Protein AF-A0A2U8W0W4-F1 (afdb_monomer)

Foldseek 3Di:
DDPPPPPPQALVSLLVLLVVLQVQLVVLQVVLVVCVVVVNNVSSVVSNVSSVVSNVSSVVSNVVSVVVVVVVVPDDD

Mean predicted aligned error: 7.32 Å

pLDDT: mean 87.14, std 17.09, range [35.22, 98.56]

Secondary structure (DSSP, 8-state):
----------HHHHHHHHHHHHHHHHHHHHHHHHHHHTT-HHHHHHHHHHHHHHHHHHHHHHHHHHHHHHHHHTS--

Radius of gyration: 17.34 Å; Cα contacts (8 Å, |Δi|>4): 62; chains: 1; bounding box: 36×20×52 Å

Organism: NCBI:txid2202825

Nearest PDB structures (foldseek):
  6tz5-assembly1_AA  TM=9.426E-01  e=5.163E-01  Homo sapiens
  6tz4-assembly1_JB  TM=9.560E-01  e=6.879E-01  Homo sapiens
  9eon-assembly1_A  TM=9.556E-01  e=4.843E+00  Synechocystis sp. PCC 6803
  3k1s-assembly1_A  TM=8.202E-01  e=3.635E+00  Bacillus anthracis
  9eom-assembly1_A-2  TM=9.503E-01  e=5.753E+00  Synechocystis sp. PCC 6803

Solvent-accessible surface area (backbone atoms only — not comparable to full-atom values): 4078 Å² total; per-residue (Å²): 135,84,83,81,66,81,79,78,68,49,50,70,54,26,46,54,52,18,52,52,26,39,52,51,18,51,52,28,43,52,51,18,52,51,32,45,77,73,71,36,55,69,62,15,50,56,29,42,54,52,16,52,50,26,44,53,50,18,53,51,30,44,53,51,25,52,51,51,54,50,56,61,70,68,54,82,132

Sequence (77 aa):
MILEAPVKIASANRIVVASLAEAMADELTAAAHAHRQEGWPETADGLLDQARHHRVQAIRLRAQAGAEDYMRAARPR

Structure (mmCIF, N/CA/C/O backbone):
data_AF-A0A2U8W0W4-F1
#
_entry.id   AF-A0A2U8W0W4-F1
#
loop_
_atom_site.group_PDB
_atom_site.id
_atom_site.type_symbol
_atom_site.label_atom_id
_atom_site.label_alt_id
_atom_site.label_comp_id
_atom_site.label_asym_id
_atom_site.label_entity_id
_atom_site.label_seq_id
_atom_site.pdbx_PDB_ins_code
_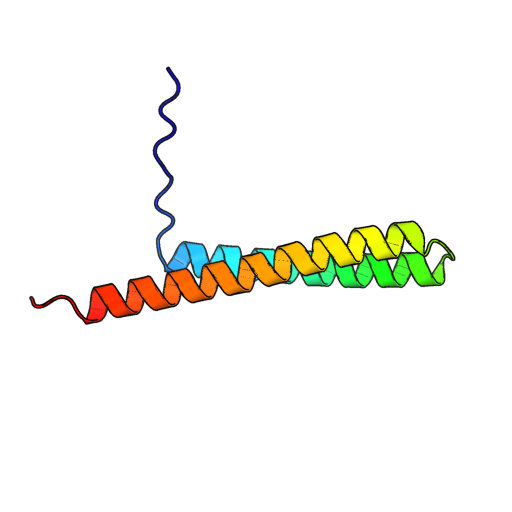atom_site.Cartn_x
_atom_site.Cartn_y
_atom_site.Cartn_z
_atom_site.occupancy
_atom_site.B_iso_or_equiv
_atom_site.auth_seq_id
_atom_site.auth_comp_id
_atom_site.auth_asym_id
_atom_site.auth_atom_id
_atom_site.pdbx_PDB_model_num
ATOM 1 N N . MET A 1 1 ? -15.810 18.462 -25.272 1.00 35.22 1 MET A N 1
ATOM 2 C CA . MET A 1 1 ? -14.938 17.271 -25.361 1.00 35.22 1 MET A CA 1
ATOM 3 C C . MET A 1 1 ? -13.712 17.540 -24.513 1.00 35.22 1 MET A C 1
ATOM 5 O O . MET A 1 1 ? -12.887 18.349 -24.912 1.00 35.22 1 MET A O 1
ATOM 9 N N . ILE A 1 2 ? -13.642 16.961 -23.314 1.00 40.94 2 ILE A N 1
ATOM 10 C CA . ILE A 1 2 ? -12.439 17.042 -22.480 1.00 40.94 2 ILE A CA 1
ATOM 11 C C . ILE A 1 2 ? -11.507 15.942 -22.985 1.00 40.94 2 ILE A C 1
ATOM 13 O O . ILE A 1 2 ? -11.873 14.770 -22.992 1.00 40.94 2 ILE A O 1
ATOM 17 N N . LEU A 1 3 ? -10.350 16.346 -23.503 1.00 40.62 3 LEU A N 1
ATOM 18 C CA . LEU A 1 3 ? -9.276 15.447 -23.896 1.00 40.62 3 LEU A CA 1
ATOM 19 C C . LEU A 1 3 ? -8.684 14.841 -22.619 1.00 40.62 3 LEU A C 1
ATOM 21 O O . LEU A 1 3 ? -7.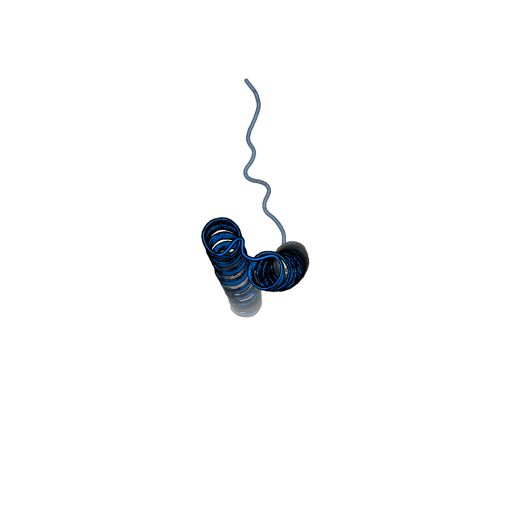803 15.439 -22.006 1.00 40.62 3 LEU A O 1
ATOM 25 N N . GLU A 1 4 ? -9.150 13.659 -22.217 1.00 43.53 4 GLU A N 1
ATOM 26 C CA . GLU A 1 4 ? -8.390 12.801 -21.306 1.00 43.53 4 GLU A CA 1
ATOM 27 C C . GLU A 1 4 ? -7.193 12.233 -22.074 1.00 43.53 4 GLU A C 1
ATOM 29 O O . GLU A 1 4 ? -7.185 11.100 -22.553 1.00 43.53 4 GLU A O 1
ATOM 34 N N . ALA A 1 5 ? -6.172 13.068 -22.265 1.00 42.78 5 ALA A N 1
ATOM 35 C CA . ALA A 1 5 ? -4.870 12.570 -22.659 1.00 42.78 5 ALA A CA 1
ATOM 36 C C . ALA A 1 5 ? -4.350 11.724 -21.486 1.00 42.78 5 ALA A C 1
AT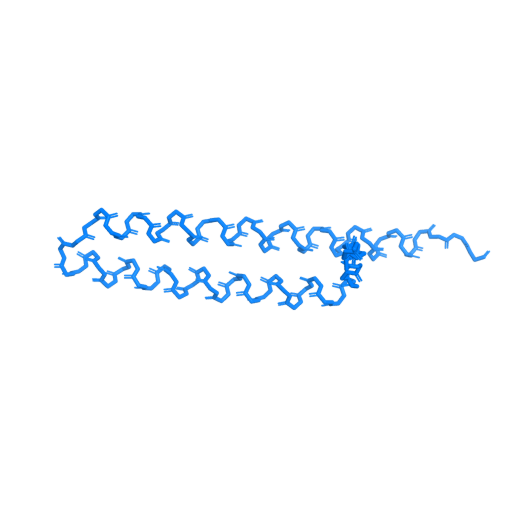OM 38 O O . ALA A 1 5 ? -4.261 12.249 -20.372 1.00 42.78 5 ALA A O 1
ATOM 39 N N . PRO A 1 6 ? -4.009 10.436 -21.685 1.00 48.34 6 PRO A N 1
ATOM 40 C CA . PRO A 1 6 ? -3.433 9.636 -20.619 1.00 48.34 6 PRO A CA 1
ATOM 41 C C . PRO A 1 6 ? -2.142 10.329 -20.198 1.00 48.34 6 PRO A C 1
ATOM 43 O O . PRO A 1 6 ? -1.195 10.421 -20.985 1.00 48.34 6 PRO A O 1
ATOM 46 N N . VAL A 1 7 ? -2.126 10.873 -18.979 1.00 53.19 7 VAL A N 1
ATOM 47 C CA . VAL A 1 7 ? -0.938 11.497 -18.406 1.00 53.19 7 VAL A CA 1
ATOM 48 C C . VAL A 1 7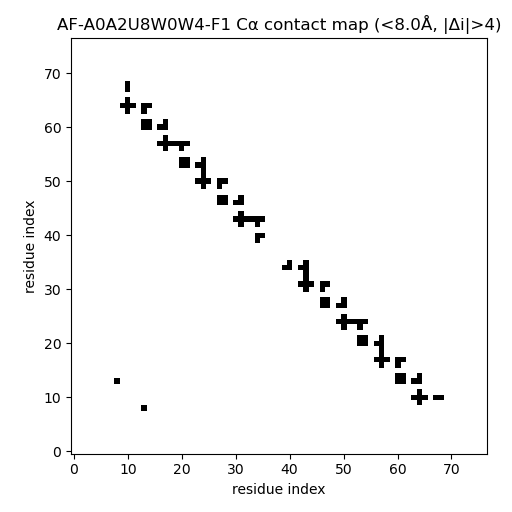 ? 0.129 10.412 -18.382 1.00 53.19 7 VAL A C 1
ATOM 50 O O . VAL A 1 7 ? 0.094 9.494 -17.564 1.00 53.19 7 VAL A O 1
ATOM 53 N N . LYS A 1 8 ? 1.062 10.471 -19.336 1.00 52.38 8 LYS A N 1
ATOM 54 C CA . LYS A 1 8 ? 2.252 9.626 -19.348 1.00 52.38 8 LYS A CA 1
ATOM 55 C C . LYS A 1 8 ? 3.140 10.116 -18.217 1.00 52.38 8 LYS A C 1
ATOM 57 O O . LYS A 1 8 ? 4.000 10.972 -18.399 1.00 52.38 8 LYS A O 1
ATOM 62 N N . ILE A 1 9 ? 2.863 9.609 -17.024 1.00 57.00 9 ILE A N 1
ATOM 63 C CA . ILE A 1 9 ? 3.694 9.799 -15.845 1.00 57.00 9 ILE A CA 1
ATOM 64 C C . ILE A 1 9 ? 5.056 9.184 -16.186 1.00 57.00 9 ILE A C 1
ATOM 66 O O . ILE A 1 9 ? 5.142 7.982 -16.404 1.00 57.00 9 ILE A O 1
ATOM 70 N N . ALA A 1 10 ? 6.103 10.004 -16.299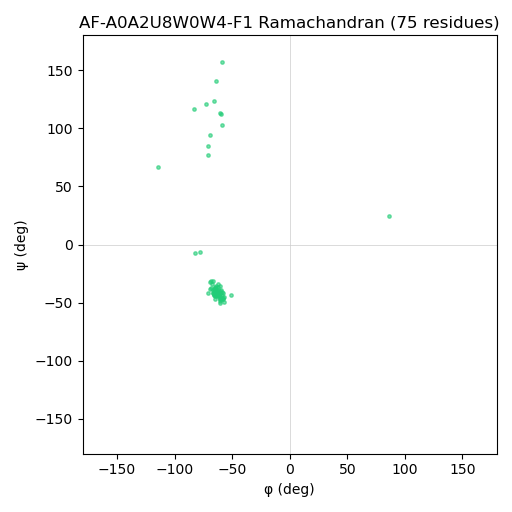 1.00 65.94 10 ALA A N 1
ATOM 71 C CA . ALA A 1 10 ? 7.465 9.520 -16.534 1.00 65.94 10 ALA A CA 1
ATOM 72 C C . ALA A 1 10 ? 7.919 8.571 -15.403 1.00 65.94 10 ALA A C 1
ATOM 74 O O . ALA A 1 10 ? 7.401 8.667 -14.288 1.00 65.94 10 ALA A O 1
ATOM 75 N N . SER A 1 11 ? 8.897 7.686 -15.645 1.00 69.44 11 SER A N 1
ATOM 76 C CA . SER A 1 11 ? 9.366 6.708 -14.641 1.00 69.44 11 SER A CA 1
ATOM 77 C C . SER A 1 11 ? 9.719 7.350 -13.290 1.00 69.44 11 SER A C 1
ATOM 79 O O . SER A 1 11 ? 9.242 6.888 -12.254 1.00 69.44 11 SER A O 1
ATOM 81 N N . ALA A 1 12 ? 10.415 8.494 -13.297 1.00 71.94 12 ALA A N 1
ATOM 82 C CA . ALA A 1 12 ? 10.708 9.285 -12.095 1.00 71.94 12 ALA A CA 1
ATOM 83 C C . ALA A 1 12 ? 9.440 9.727 -11.338 1.00 71.94 12 ALA A C 1
ATOM 85 O O . ALA A 1 12 ? 9.368 9.608 -10.116 1.00 71.94 12 ALA A O 1
ATOM 86 N N . ASN A 1 13 ? 8.404 10.162 -12.059 1.00 84.56 13 ASN A N 1
ATOM 87 C CA . ASN A 1 13 ? 7.135 10.543 -11.446 1.00 84.56 13 ASN A CA 1
ATOM 88 C C . ASN A 1 13 ? 6.407 9.318 -10.862 1.00 84.56 13 ASN A C 1
ATOM 90 O O . ASN A 1 13 ? 5.754 9.447 -9.833 1.00 84.56 13 ASN A O 1
ATOM 94 N N . ARG A 1 14 ? 6.550 8.115 -11.441 1.00 86.38 14 ARG A N 1
ATOM 95 C CA . ARG A 1 14 ? 5.972 6.890 -10.854 1.00 86.38 14 ARG A CA 1
ATOM 96 C C . ARG A 1 14 ? 6.648 6.483 -9.553 1.00 86.38 14 ARG A C 1
ATOM 98 O O . ARG A 1 14 ? 5.947 6.042 -8.650 1.00 86.38 14 ARG A O 1
ATOM 105 N N . ILE A 1 15 ? 7.965 6.652 -9.433 1.00 92.19 15 ILE A N 1
ATOM 106 C CA . ILE A 1 15 ? 8.673 6.402 -8.169 1.00 92.19 15 ILE A CA 1
ATOM 107 C C . ILE A 1 15 ? 8.183 7.360 -7.080 1.00 92.19 15 ILE A C 1
ATOM 109 O O . ILE A 1 15 ? 7.883 6.914 -5.977 1.00 92.19 15 ILE A O 1
ATOM 113 N N . VAL A 1 16 ? 8.012 8.648 -7.397 1.00 94.19 16 VAL A N 1
ATOM 114 C CA . VAL A 1 16 ? 7.458 9.630 -6.449 1.00 94.19 16 VAL A CA 1
ATOM 115 C C . VAL A 1 16 ? 6.036 9.254 -6.021 1.00 94.19 16 VAL A C 1
ATOM 117 O O . VAL A 1 16 ? 5.741 9.233 -4.828 1.00 94.19 16 VAL A O 1
ATOM 120 N N . VAL A 1 17 ? 5.163 8.896 -6.969 1.00 94.19 17 VAL A N 1
ATOM 121 C CA . VAL A 1 17 ? 3.787 8.466 -6.659 1.00 94.19 17 VAL A CA 1
ATOM 122 C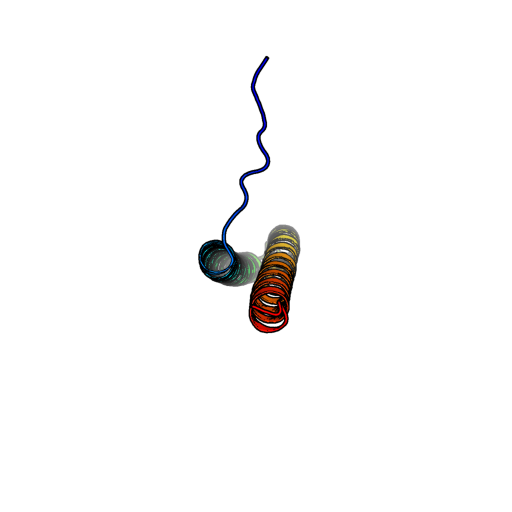 C . VAL A 1 17 ? 3.790 7.172 -5.832 1.00 94.19 17 VAL A C 1
ATOM 124 O O . VAL A 1 17 ? 2.967 7.021 -4.933 1.00 94.19 17 VAL A O 1
ATOM 127 N N . ALA A 1 18 ? 4.732 6.256 -6.075 1.00 95.75 18 ALA A N 1
ATOM 128 C CA . ALA A 1 18 ? 4.873 5.040 -5.280 1.00 95.75 18 ALA A CA 1
ATOM 129 C C . ALA A 1 18 ? 5.275 5.332 -3.828 1.00 95.75 18 ALA A C 1
ATOM 131 O O . ALA A 1 18 ? 4.758 4.684 -2.921 1.00 95.75 18 ALA A O 1
ATOM 132 N N . SER A 1 19 ? 6.164 6.303 -3.600 1.00 96.44 19 SER A N 1
ATOM 133 C CA . SER A 1 19 ? 6.533 6.747 -2.250 1.00 96.44 19 SER A CA 1
ATOM 134 C C . SER A 1 19 ? 5.363 7.422 -1.531 1.00 96.44 19 SER A C 1
ATOM 136 O O . SER A 1 19 ? 5.150 7.177 -0.349 1.00 96.44 19 SER A O 1
ATOM 138 N N . LEU A 1 20 ? 4.562 8.224 -2.241 1.00 97.19 20 LEU A N 1
ATOM 139 C CA . LEU A 1 20 ? 3.353 8.823 -1.668 1.00 97.19 20 LEU A CA 1
ATOM 140 C C . LEU A 1 20 ? 2.322 7.754 -1.279 1.00 97.19 20 LEU A C 1
ATOM 142 O O . LEU A 1 20 ? 1.727 7.828 -0.208 1.00 97.19 20 LEU A O 1
ATOM 146 N N . ALA A 1 21 ? 2.129 6.742 -2.127 1.00 97.12 21 ALA A N 1
ATOM 147 C CA . ALA A 1 21 ? 1.245 5.624 -1.817 1.00 97.12 21 ALA A CA 1
ATOM 148 C C . ALA A 1 21 ? 1.717 4.828 -0.585 1.00 97.12 21 ALA A C 1
ATOM 150 O O . ALA A 1 21 ? 0.887 4.412 0.217 1.00 97.12 21 ALA A O 1
ATOM 151 N N . GLU A 1 22 ? 3.025 4.649 -0.386 1.00 97.81 22 GLU A N 1
ATOM 152 C CA . GLU A 1 22 ? 3.549 4.044 0.848 1.00 97.81 22 GLU A CA 1
ATOM 153 C C . GLU A 1 22 ? 3.279 4.898 2.082 1.00 97.81 22 GLU A C 1
ATOM 155 O O . GLU A 1 22 ? 2.759 4.371 3.062 1.00 97.81 22 GLU A O 1
ATOM 160 N N . ALA A 1 23 ? 3.545 6.205 2.015 1.00 98.25 23 ALA A N 1
ATOM 161 C CA . ALA A 1 23 ? 3.270 7.115 3.124 1.00 98.25 23 ALA A CA 1
ATOM 162 C C . ALA A 1 23 ? 1.789 7.072 3.541 1.00 98.25 23 ALA A C 1
ATOM 164 O O . ALA A 1 23 ? 1.488 6.907 4.721 1.00 98.25 23 ALA A O 1
ATOM 165 N N . MET A 1 24 ? 0.862 7.098 2.574 1.00 98.19 24 MET A N 1
ATOM 166 C CA . MET A 1 24 ? -0.570 6.944 2.861 1.00 98.19 24 MET A CA 1
ATOM 167 C C . MET A 1 24 ? -0.889 5.593 3.512 1.00 98.19 24 MET A C 1
ATOM 169 O O . MET A 1 24 ? -1.704 5.522 4.427 1.00 98.19 24 MET A O 1
ATOM 173 N N . ALA A 1 25 ? -0.259 4.504 3.065 1.00 98.31 25 ALA A N 1
ATOM 174 C CA . ALA A 1 25 ? -0.482 3.195 3.670 1.00 98.31 25 ALA A CA 1
ATOM 175 C C . ALA A 1 25 ? 0.009 3.122 5.124 1.00 98.31 25 ALA A C 1
ATOM 177 O O . ALA A 1 25 ? -0.626 2.461 5.952 1.00 98.31 25 ALA A O 1
ATOM 178 N N . ASP A 1 26 ? 1.121 3.780 5.437 1.00 98.44 26 ASP A N 1
ATOM 179 C CA . ASP A 1 26 ? 1.667 3.830 6.791 1.00 98.44 26 ASP A CA 1
ATOM 180 C C . ASP A 1 26 ? 0.791 4.695 7.710 1.00 98.44 26 ASP A C 1
ATOM 182 O O . ASP A 1 26 ? 0.464 4.258 8.815 1.00 98.44 26 ASP A O 1
ATOM 186 N N . GLU A 1 27 ? 0.304 5.843 7.227 1.00 98.50 27 GLU A N 1
ATOM 187 C CA . GLU A 1 27 ? -0.673 6.679 7.942 1.00 98.50 27 GLU A CA 1
ATOM 188 C C . GLU A 1 27 ? -1.973 5.917 8.238 1.00 98.50 27 GLU A C 1
ATOM 190 O O . GLU A 1 27 ? -2.439 5.896 9.378 1.00 98.50 27 GLU A O 1
ATOM 195 N N . LEU A 1 28 ? -2.528 5.216 7.245 1.00 98.56 28 LEU A N 1
ATOM 196 C CA . LEU A 1 28 ? -3.735 4.401 7.419 1.00 98.56 28 LEU A CA 1
ATOM 197 C C . LEU A 1 28 ? -3.512 3.235 8.390 1.00 98.56 28 LEU A C 1
ATOM 199 O O . LEU A 1 28 ? -4.392 2.921 9.189 1.00 98.56 28 LEU A O 1
ATOM 203 N N . THR A 1 29 ? -2.330 2.609 8.364 1.00 98.44 29 THR A N 1
ATOM 204 C CA . THR A 1 29 ? -1.976 1.543 9.315 1.00 98.44 29 THR A CA 1
ATOM 205 C C . THR A 1 29 ? -1.896 2.093 10.745 1.00 98.44 29 THR A C 1
ATOM 207 O O . THR A 1 29 ? -2.389 1.456 11.677 1.00 98.44 29 THR A O 1
ATOM 210 N N . ALA A 1 30 ? -1.314 3.282 10.928 1.00 98.31 30 ALA A N 1
ATOM 211 C CA . ALA A 1 30 ? -1.246 3.945 12.228 1.00 98.31 30 ALA A CA 1
ATOM 212 C C . ALA A 1 30 ? -2.643 4.334 12.742 1.00 98.31 30 ALA A C 1
ATOM 214 O O . ALA A 1 30 ? -2.972 4.053 13.895 1.00 98.31 30 ALA A O 1
ATOM 215 N N . ALA A 1 31 ? -3.494 4.896 11.878 1.00 98.00 31 ALA A N 1
ATOM 216 C CA . ALA A 1 31 ? -4.879 5.221 12.212 1.00 98.00 31 ALA A CA 1
ATOM 217 C C . ALA A 1 31 ? -5.686 3.966 12.583 1.00 98.00 31 ALA A C 1
ATOM 219 O O . ALA A 1 31 ? -6.392 3.955 13.590 1.00 98.00 31 ALA A O 1
ATOM 220 N N . ALA A 1 32 ? -5.530 2.870 11.833 1.00 98.19 32 ALA A N 1
ATOM 221 C CA . ALA A 1 32 ? -6.163 1.596 12.161 1.00 98.19 32 ALA A CA 1
ATOM 222 C C . ALA A 1 32 ? -5.753 1.090 13.551 1.00 98.19 32 ALA A C 1
ATOM 224 O O . ALA A 1 32 ? -6.586 0.601 14.315 1.00 98.19 32 ALA A O 1
ATOM 225 N N . HIS A 1 33 ? -4.473 1.231 13.906 1.00 97.56 33 HIS A N 1
ATOM 226 C CA . HIS A 1 33 ? -3.998 0.865 15.235 1.00 97.56 33 HIS A CA 1
ATOM 227 C C . HIS A 1 33 ? -4.657 1.719 16.329 1.00 97.56 33 HIS A C 1
ATOM 229 O O . HIS A 1 33 ? -5.069 1.166 17.354 1.00 97.56 33 HIS A O 1
ATOM 235 N N . ALA A 1 34 ? -4.778 3.033 16.126 1.00 97.69 34 ALA A N 1
ATOM 236 C CA . ALA A 1 34 ? -5.449 3.922 17.073 1.00 97.69 34 ALA A CA 1
ATOM 237 C C . ALA A 1 34 ? -6.919 3.511 17.269 1.00 97.69 34 ALA A C 1
ATOM 239 O O . ALA A 1 34 ? -7.346 3.264 18.395 1.00 97.69 34 ALA A O 1
ATOM 240 N N . HIS A 1 35 ? -7.657 3.278 16.180 1.00 96.50 35 HIS A N 1
ATOM 241 C CA . HIS A 1 35 ? -9.055 2.848 16.261 1.00 96.50 35 HIS A CA 1
ATOM 242 C C . HIS A 1 35 ? -9.244 1.488 16.946 1.00 96.50 35 HIS A C 1
ATOM 244 O O . HIS A 1 35 ? -10.212 1.307 17.684 1.00 96.50 35 HIS A O 1
ATOM 250 N N . ARG A 1 36 ? -8.314 0.533 16.792 1.00 95.56 36 ARG A N 1
ATOM 251 C CA . ARG A 1 36 ? -8.371 -0.713 17.581 1.00 95.56 36 ARG A CA 1
ATOM 252 C C . ARG A 1 36 ? -8.217 -0.463 19.078 1.00 95.56 36 ARG A C 1
ATOM 254 O O . ARG A 1 36 ? -8.911 -1.109 19.857 1.00 95.56 36 ARG A O 1
ATOM 261 N N . GLN A 1 37 ? -7.328 0.446 19.481 1.00 96.19 37 GLN A N 1
ATOM 262 C CA . GLN A 1 37 ? -7.147 0.800 20.895 1.00 96.19 37 GLN A CA 1
ATOM 263 C C . GLN A 1 37 ? -8.375 1.515 21.472 1.00 96.19 37 GLN A C 1
ATOM 265 O O . GLN A 1 37 ? -8.692 1.333 22.643 1.00 96.19 37 GLN A O 1
ATOM 270 N N . GLU A 1 38 ? -9.091 2.269 20.641 1.00 96.12 38 GLU A N 1
ATOM 271 C CA . GLU A 1 38 ? -10.344 2.943 20.999 1.00 96.12 38 GLU A CA 1
ATOM 272 C C . GLU A 1 38 ? -11.559 1.995 21.030 1.00 96.12 38 GLU A C 1
ATOM 274 O O . GLU A 1 38 ? -12.642 2.400 21.449 1.00 96.12 38 GLU A O 1
ATOM 279 N N . GLY A 1 39 ? -11.394 0.730 20.621 1.00 97.06 39 GLY A N 1
ATOM 280 C CA . GLY A 1 39 ? -12.454 -0.283 20.618 1.00 97.06 39 GLY A CA 1
ATOM 281 C C . GLY A 1 39 ? -13.328 -0.281 19.361 1.00 97.06 39 GLY A C 1
ATOM 282 O O . GLY A 1 39 ? -14.478 -0.703 19.428 1.00 97.06 39 GLY A O 1
ATOM 283 N N . TRP A 1 40 ? -12.806 0.216 18.233 1.00 95.94 40 TRP A N 1
ATOM 284 C CA . TRP A 1 40 ? -13.517 0.356 16.953 1.00 95.94 40 TRP A CA 1
ATOM 285 C C . TRP A 1 40 ? -12.892 -0.573 15.893 1.00 95.94 40 TRP A C 1
ATOM 287 O O . TRP A 1 40 ? -12.249 -0.104 14.944 1.00 95.94 40 TRP A O 1
ATOM 297 N N . PRO A 1 41 ? -13.000 -1.905 16.058 1.00 93.75 41 PRO A N 1
ATOM 298 C CA . PRO A 1 41 ? -12.274 -2.862 15.231 1.00 93.75 41 PRO A CA 1
ATOM 299 C C . PRO A 1 41 ? -12.738 -2.874 13.769 1.00 93.75 41 PRO A C 1
ATOM 301 O O . PRO A 1 41 ? -11.896 -3.014 12.887 1.00 93.75 41 PRO A O 1
ATOM 304 N N . GLU A 1 42 ? -14.023 -2.653 13.482 1.00 95.88 42 GLU A N 1
ATOM 305 C CA . GLU A 1 42 ? -14.544 -2.634 12.108 1.00 95.88 42 GLU A CA 1
ATOM 306 C C . GLU A 1 42 ? -13.982 -1.452 11.307 1.00 95.88 42 GLU A C 1
ATOM 308 O O . GLU A 1 42 ? -13.582 -1.602 10.151 1.00 95.88 42 GLU A O 1
ATOM 313 N N . THR A 1 43 ? -13.895 -0.275 11.935 1.00 96.06 43 THR A N 1
ATOM 314 C CA . THR A 1 43 ? -13.267 0.909 11.333 1.00 96.06 43 THR A CA 1
ATOM 315 C C . THR A 1 43 ? -11.786 0.660 11.076 1.00 96.06 43 THR A C 1
ATOM 317 O O . THR A 1 43 ? -11.277 0.992 10.006 1.00 96.06 43 THR A O 1
ATOM 320 N N . ALA A 1 44 ? -11.092 0.037 12.031 1.00 97.69 44 ALA A N 1
ATOM 321 C CA . ALA A 1 44 ? -9.690 -0.313 11.861 1.00 97.69 44 ALA A CA 1
ATOM 322 C C . ALA A 1 44 ? -9.463 -1.287 10.699 1.00 97.69 44 ALA A C 1
ATOM 324 O O . ALA A 1 44 ? -8.523 -1.101 9.928 1.00 97.69 44 ALA A O 1
ATOM 325 N N . ASP A 1 45 ? -10.322 -2.291 10.534 1.00 97.94 45 ASP A N 1
ATOM 326 C CA . ASP A 1 45 ? -10.208 -3.249 9.435 1.00 97.94 45 ASP A CA 1
ATOM 327 C C . ASP A 1 45 ? -10.434 -2.571 8.073 1.00 97.94 45 ASP A C 1
ATOM 329 O O . ASP A 1 45 ? -9.655 -2.789 7.142 1.00 97.94 45 ASP A O 1
ATOM 333 N N . GLY A 1 46 ? -11.403 -1.652 7.974 1.00 97.94 46 GLY A N 1
ATOM 334 C CA . GLY A 1 46 ? -11.603 -0.839 6.769 1.00 97.94 46 GLY A CA 1
ATOM 335 C C . GLY A 1 46 ? -10.378 0.013 6.402 1.00 97.94 46 GLY A C 1
ATOM 336 O O . GLY A 1 46 ? -10.009 0.110 5.229 1.00 97.94 46 GLY A O 1
ATOM 337 N N . LEU A 1 47 ? -9.696 0.586 7.398 1.00 98.00 47 LEU A N 1
ATOM 338 C CA . LEU A 1 47 ? -8.454 1.340 7.196 1.00 98.00 47 LEU A CA 1
ATOM 339 C C . LEU A 1 47 ? -7.285 0.435 6.778 1.00 98.00 47 LEU A C 1
ATOM 341 O O . LEU A 1 47 ? -6.492 0.814 5.914 1.00 98.00 47 LEU A O 1
ATOM 345 N N . LEU A 1 48 ? -7.186 -0.777 7.334 1.00 98.38 48 LEU A N 1
ATOM 346 C CA . LEU A 1 48 ? -6.173 -1.757 6.928 1.00 98.38 48 LEU A CA 1
ATOM 347 C C . LEU A 1 48 ? -6.369 -2.223 5.481 1.00 98.38 48 LEU A C 1
ATOM 349 O O . LEU A 1 48 ? -5.384 -2.383 4.754 1.00 98.38 48 LEU A O 1
ATOM 353 N N . ASP A 1 49 ? -7.613 -2.384 5.032 1.00 98.44 49 ASP A N 1
ATOM 354 C CA . ASP A 1 49 ? -7.917 -2.705 3.636 1.00 98.44 49 ASP A CA 1
ATOM 355 C C . ASP A 1 49 ? -7.472 -1.588 2.683 1.00 98.44 49 ASP A C 1
ATOM 357 O O . ASP A 1 49 ? -6.856 -1.855 1.641 1.00 98.44 49 ASP A O 1
ATOM 361 N N . GLN A 1 50 ? -7.696 -0.328 3.059 1.00 98.12 50 GLN A N 1
ATOM 362 C CA . GLN A 1 50 ? -7.201 0.826 2.306 1.00 98.12 50 GLN A CA 1
ATOM 363 C C . GLN A 1 50 ? -5.666 0.898 2.313 1.00 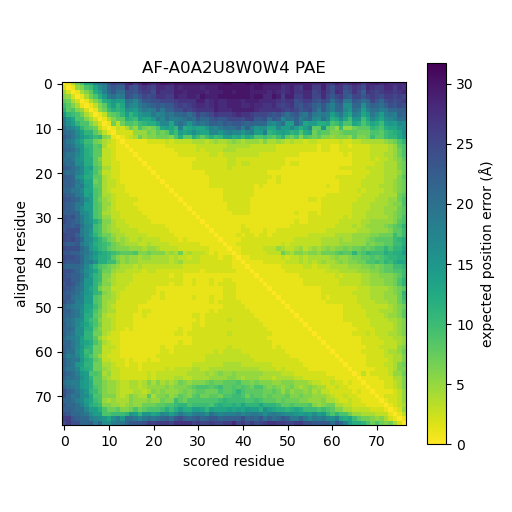98.12 50 GLN A C 1
ATOM 365 O O . GLN A 1 50 ? -5.048 1.082 1.260 1.00 98.12 50 GLN A O 1
ATOM 370 N N . ALA A 1 51 ? -5.023 0.667 3.461 1.00 98.38 51 ALA A N 1
ATOM 371 C CA . ALA A 1 51 ? -3.566 0.617 3.562 1.00 98.38 51 ALA A CA 1
ATOM 372 C C . ALA A 1 51 ? -2.977 -0.469 2.646 1.00 98.38 51 ALA A C 1
ATOM 374 O O . ALA A 1 51 ? -2.001 -0.245 1.922 1.00 98.38 51 ALA A O 1
ATOM 375 N N . ARG A 1 52 ? -3.607 -1.651 2.618 1.00 98.31 52 ARG A N 1
ATOM 376 C CA . ARG A 1 52 ? -3.235 -2.747 1.717 1.00 98.31 52 ARG A CA 1
ATOM 377 C C . ARG A 1 52 ? -3.385 -2.342 0.253 1.00 98.31 52 ARG A C 1
ATOM 379 O O . ARG A 1 52 ? -2.503 -2.657 -0.549 1.00 98.31 52 ARG A O 1
ATOM 386 N N . HIS A 1 53 ? -4.464 -1.647 -0.102 1.00 98.12 53 HIS A N 1
ATOM 387 C CA . HIS A 1 53 ? -4.668 -1.145 -1.458 1.00 98.12 53 HIS A CA 1
ATOM 388 C C . HIS A 1 53 ? -3.510 -0.240 -1.900 1.00 98.12 53 HIS A C 1
ATOM 390 O O . HIS A 1 53 ? -2.909 -0.476 -2.953 1.00 98.12 53 HIS A O 1
ATOM 396 N N . HIS A 1 54 ? -3.139 0.737 -1.072 1.00 96.94 54 HIS A N 1
ATOM 397 C CA . HIS A 1 54 ? -2.048 1.660 -1.377 1.00 96.94 54 HIS A CA 1
ATOM 398 C C . HIS A 1 54 ? -0.676 0.976 -1.447 1.00 96.94 54 HIS A C 1
ATOM 400 O O . HIS A 1 54 ? 0.086 1.249 -2.376 1.00 96.94 54 HIS A O 1
ATOM 406 N N . ARG A 1 55 ? -0.388 -0.002 -0.575 1.00 98.12 55 ARG A N 1
ATOM 407 C CA . ARG A 1 55 ? 0.832 -0.829 -0.687 1.00 98.12 55 ARG A CA 1
ATOM 408 C C . ARG A 1 55 ? 0.916 -1.556 -2.027 1.00 98.12 55 ARG A C 1
ATOM 410 O O . ARG A 1 55 ? 1.956 -1.533 -2.684 1.00 98.12 55 ARG A O 1
ATOM 417 N N . VAL A 1 56 ? -0.180 -2.171 -2.473 1.00 98.19 56 VAL A N 1
ATOM 418 C CA . VAL A 1 56 ? -0.215 -2.849 -3.780 1.00 98.19 56 VAL A CA 1
ATOM 419 C C . VAL A 1 56 ? -0.022 -1.852 -4.926 1.00 98.19 56 VAL A C 1
ATOM 421 O O . VAL A 1 56 ? 0.698 -2.156 -5.880 1.00 98.19 56 VAL A O 1
ATOM 424 N N . GLN A 1 57 ? -0.624 -0.662 -4.849 1.00 96.81 57 GLN A N 1
ATOM 425 C CA . GLN A 1 57 ? -0.410 0.390 -5.846 1.00 96.81 57 GLN A CA 1
ATOM 426 C C . GLN A 1 57 ? 1.058 0.831 -5.912 1.00 96.81 57 GLN A C 1
ATOM 428 O O . GLN A 1 57 ? 1.613 0.911 -7.008 1.00 96.81 57 GLN A O 1
ATOM 433 N N . ALA A 1 58 ? 1.707 1.046 -4.766 1.00 97.19 58 ALA A N 1
ATOM 434 C CA . ALA A 1 58 ? 3.113 1.428 -4.697 1.00 97.19 58 ALA A CA 1
ATOM 435 C C . ALA A 1 58 ? 4.030 0.394 -5.374 1.00 97.19 58 ALA A C 1
ATOM 437 O O . ALA A 1 58 ? 4.854 0.745 -6.222 1.00 97.19 58 ALA A O 1
ATOM 438 N N . ILE A 1 59 ? 3.821 -0.896 -5.082 1.00 97.19 59 ILE A N 1
ATOM 439 C CA . ILE A 1 59 ? 4.569 -2.000 -5.705 1.00 97.19 59 ILE A CA 1
ATOM 440 C C . ILE A 1 59 ? 4.381 -1.995 -7.227 1.00 97.19 59 ILE A C 1
ATOM 442 O O . ILE A 1 59 ? 5.354 -2.106 -7.975 1.00 97.19 59 ILE A O 1
ATOM 446 N N . ARG A 1 60 ? 3.142 -1.826 -7.707 1.00 96.12 60 ARG A N 1
ATOM 447 C CA . ARG A 1 60 ? 2.845 -1.774 -9.149 1.00 96.12 60 ARG A CA 1
ATOM 448 C C . ARG A 1 60 ? 3.545 -0.605 -9.833 1.00 96.12 60 ARG A C 1
ATOM 450 O O . ARG A 1 60 ? 4.109 -0.790 -10.908 1.00 96.12 60 ARG A O 1
ATOM 457 N N . LEU A 1 61 ? 3.535 0.574 -9.218 1.00 94.38 61 LEU A N 1
ATOM 458 C CA . LEU A 1 61 ? 4.179 1.767 -9.766 1.00 94.38 61 LEU A CA 1
ATOM 459 C C . LEU A 1 61 ? 5.698 1.601 -9.867 1.00 94.38 61 LEU A C 1
ATOM 461 O O . LEU A 1 61 ? 6.274 1.940 -10.901 1.00 94.38 61 LEU A O 1
ATOM 465 N N . ARG A 1 62 ? 6.339 1.017 -8.846 1.00 94.56 62 ARG A N 1
ATOM 466 C CA . ARG A 1 62 ? 7.774 0.689 -8.889 1.00 94.56 62 ARG A CA 1
ATOM 467 C C . ARG A 1 62 ? 8.096 -0.339 -9.963 1.00 94.56 62 ARG A C 1
ATOM 469 O O . ARG A 1 62 ? 9.041 -0.144 -10.721 1.00 94.56 62 ARG A O 1
ATOM 476 N N . ALA A 1 63 ? 7.293 -1.397 -10.070 1.00 93.69 63 ALA A N 1
ATOM 477 C CA . ALA A 1 63 ? 7.469 -2.409 -11.107 1.00 93.69 63 ALA A CA 1
ATOM 478 C C . ALA A 1 63 ? 7.345 -1.806 -12.518 1.00 93.69 63 ALA A C 1
ATOM 480 O O . ALA A 1 63 ? 8.157 -2.102 -13.391 1.00 93.69 63 ALA A O 1
ATOM 481 N N . GLN A 1 64 ? 6.374 -0.913 -12.734 1.00 91.81 64 GLN A N 1
ATOM 482 C CA . GLN A 1 64 ? 6.214 -0.190 -13.999 1.00 91.81 64 GLN A CA 1
ATOM 483 C C . GLN A 1 64 ? 7.394 0.740 -14.292 1.00 91.81 64 GLN A C 1
ATOM 485 O O . GLN A 1 64 ? 7.876 0.761 -15.421 1.00 91.81 64 GLN A O 1
ATOM 490 N N . ALA A 1 65 ? 7.875 1.484 -13.292 1.00 89.50 65 ALA A N 1
ATOM 491 C CA . ALA A 1 65 ? 9.049 2.341 -13.444 1.00 89.50 65 ALA A CA 1
ATOM 492 C C . ALA A 1 65 ? 10.293 1.522 -13.830 1.00 89.50 65 ALA A C 1
ATOM 494 O O . ALA A 1 65 ? 10.954 1.847 -14.813 1.00 89.50 65 ALA A O 1
ATOM 495 N N . GLY A 1 66 ? 10.544 0.4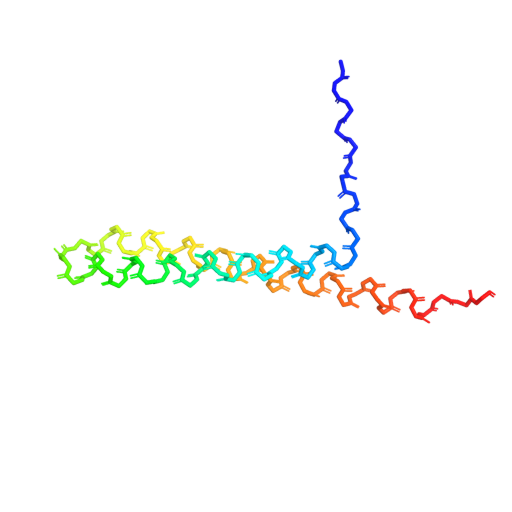05 -13.138 1.00 90.12 66 GLY A N 1
ATOM 496 C CA . GLY A 1 66 ? 11.653 -0.497 -13.458 1.00 90.12 66 GLY A CA 1
ATOM 497 C C . GLY A 1 66 ? 11.544 -1.117 -14.855 1.00 90.12 66 GLY A C 1
ATOM 498 O O . GLY A 1 66 ? 12.541 -1.207 -15.570 1.00 90.12 66 GLY A O 1
ATOM 499 N N . ALA A 1 67 ? 10.336 -1.495 -15.285 1.00 89.56 67 ALA A N 1
ATOM 500 C CA . ALA A 1 67 ? 10.107 -2.010 -16.635 1.00 89.56 67 ALA A CA 1
ATOM 501 C C . ALA A 1 67 ? 10.384 -0.953 -17.719 1.00 89.56 67 ALA A C 1
ATOM 503 O O . ALA A 1 67 ? 10.967 -1.271 -18.756 1.00 89.56 67 ALA A O 1
ATOM 504 N N . GLU A 1 68 ? 10.001 0.306 -17.493 1.00 86.25 68 GLU A N 1
ATOM 505 C CA . GLU A 1 68 ? 10.305 1.398 -18.421 1.00 86.25 68 GLU A CA 1
ATOM 506 C C . GLU A 1 68 ? 11.794 1.698 -18.520 1.00 86.25 68 GLU A C 1
ATOM 508 O O . GLU A 1 68 ? 12.307 1.865 -19.630 1.00 86.25 68 GLU A O 1
ATOM 513 N N . ASP A 1 69 ? 12.490 1.732 -17.386 1.00 84.88 69 ASP A N 1
ATOM 514 C CA . ASP A 1 69 ? 13.930 1.974 -17.360 1.00 84.88 69 ASP A CA 1
ATOM 515 C C . ASP A 1 69 ? 14.681 0.840 -18.081 1.00 84.88 69 ASP A C 1
ATOM 517 O O . ASP A 1 69 ? 15.572 1.107 -18.893 1.00 84.88 69 ASP A O 1
ATOM 521 N N . TYR A 1 70 ? 14.254 -0.417 -17.896 1.00 84.75 70 TYR A N 1
ATOM 522 C CA . TYR A 1 70 ? 14.772 -1.562 -18.649 1.00 84.75 70 TYR A CA 1
ATOM 523 C C . TYR A 1 70 ? 14.528 -1.425 -20.160 1.00 84.75 70 TYR A C 1
ATOM 525 O O . TYR A 1 70 ? 15.463 -1.546 -20.953 1.00 84.75 70 TYR A O 1
ATOM 533 N N . MET A 1 71 ? 13.294 -1.120 -20.579 1.00 86.69 71 MET A N 1
ATOM 534 C CA . MET A 1 71 ? 12.965 -0.935 -22.000 1.00 86.69 71 MET A CA 1
ATOM 535 C C . MET A 1 71 ? 13.760 0.212 -22.635 1.00 86.69 71 MET A C 1
ATOM 537 O O . MET A 1 71 ? 14.150 0.125 -23.801 1.00 86.69 71 MET A O 1
ATOM 541 N N . ARG A 1 72 ? 14.018 1.288 -21.883 1.00 84.56 72 ARG A N 1
ATOM 542 C CA . ARG A 1 72 ? 14.852 2.405 -22.335 1.00 84.56 72 ARG A CA 1
ATOM 543 C C . ARG A 1 72 ? 16.309 1.983 -22.520 1.00 84.56 72 ARG A C 1
ATOM 545 O O . ARG A 1 72 ? 16.913 2.387 -23.509 1.00 84.56 72 ARG A O 1
ATOM 552 N N . ALA A 1 73 ? 16.855 1.183 -21.606 1.00 83.00 73 ALA A N 1
ATOM 553 C CA . ALA A 1 73 ? 18.220 0.668 -21.697 1.00 83.00 73 ALA A CA 1
ATOM 554 C C . ALA A 1 73 ? 18.400 -0.353 -22.836 1.00 83.00 73 ALA A C 1
ATOM 556 O O . ALA A 1 73 ? 19.465 -0.411 -23.443 1.00 83.00 73 ALA A O 1
ATOM 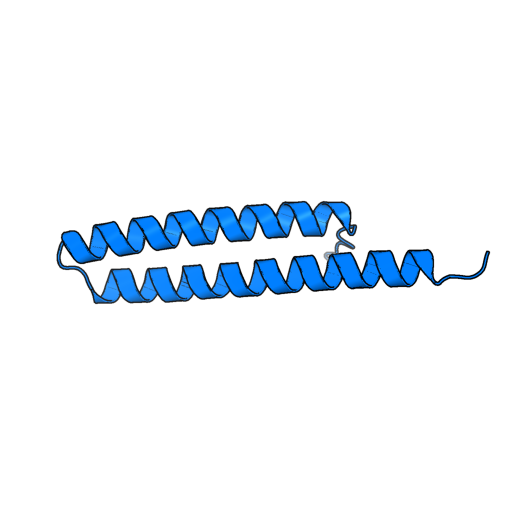557 N N . ALA A 1 74 ? 17.360 -1.131 -23.148 1.00 83.56 74 ALA A N 1
ATOM 558 C CA . ALA A 1 74 ? 17.388 -2.169 -24.177 1.00 83.56 74 ALA A CA 1
ATOM 559 C C . ALA A 1 74 ? 17.170 -1.655 -25.617 1.00 83.56 74 ALA A C 1
ATOM 561 O O . ALA A 1 74 ? 17.291 -2.436 -26.561 1.00 83.56 74 ALA A O 1
ATOM 562 N N . ARG A 1 75 ? 16.838 -0.370 -25.823 1.00 79.00 75 ARG A N 1
ATOM 563 C CA . ARG A 1 75 ? 16.672 0.187 -27.176 1.00 79.00 75 ARG A CA 1
ATOM 564 C C . ARG A 1 75 ? 18.035 0.356 -27.868 1.00 79.00 75 ARG A C 1
ATOM 566 O O . ARG A 1 75 ? 18.862 1.112 -27.353 1.00 79.00 75 ARG A O 1
ATOM 573 N N . PRO A 1 76 ? 18.271 -0.285 -29.031 1.00 67.88 76 PRO A N 1
ATOM 574 C CA . PRO A 1 76 ? 19.463 -0.016 -29.827 1.00 67.88 76 PRO A CA 1
ATOM 575 C C . PRO A 1 76 ? 19.428 1.434 -30.331 1.00 67.88 76 PRO A C 1
ATOM 577 O O . PRO A 1 76 ? 18.354 1.960 -30.630 1.00 67.88 76 PRO A O 1
ATOM 580 N N . ARG A 1 77 ? 20.601 2.076 -30.332 1.00 65.25 77 ARG A N 1
ATOM 581 C CA . ARG A 1 77 ? 20.793 3.470 -30.758 1.00 65.25 77 ARG A CA 1
ATOM 582 C C . ARG A 1 77 ? 20.506 3.666 -32.238 1.00 65.25 77 ARG A C 1
ATOM 584 O O . ARG A 1 77 ? 20.883 2.766 -33.018 1.00 65.25 77 ARG A O 1
#